Protein AF-A0A380DU97-F1 (afdb_monomer)

pLDDT: mean 89.86, std 11.05, range [49.53, 97.06]

Sequence (72 aa):
MLKDFKILKQIKDKYDLNVVSEIVNPNDFEVADEYLDVFQIGARNMQNFELLKEAGRTKKPILLKRGFICND

Solvent-accessible surface area (backbone atoms only — not comparable to full-atom values): 4366 Å² total; per-residue (Å²): 107,74,73,56,42,52,51,51,34,54,51,23,72,73,68,78,49,87,40,72,49,76,60,87,54,60,82,48,52,72,68,42,60,82,44,44,59,28,46,26,35,48,35,91,48,65,81,38,61,67,43,51,51,49,53,68,72,48,96,53,56,71,49,74,38,76,41,97,82,72,79,130

InterPro domains:
  IPR006218 DAHP synthetase I/KDSA [PF00793] (4-68)
  IPR013785 Aldolase-type TIM barrel [G3DSA:3.20.20.70] (1-71)
  IPR052899 Class-I DAHP synthase [PTHR43018] (5-68)

Radius of gyration: 12.94 Å; Cα contacts (8 Å, |Δi|>4): 90; chains: 1; bounding box: 27×22×38 Å

Secondary structure (DSSP, 8-state):
-HHHHHHHHHHHHHHT---EEE--SGGGHHHHTTT-SEEEE-GGGTT-HHHHHHHHHSSS-EEEPPPS----

Nearest PDB structures (foldseek):
  3tfc-assembly1_B-2  TM=9.703E-01  e=1.693E-08  Listeria monocytogenes EGD-e
  3nvt-assembly1_B-2  TM=9.705E-01  e=2.402E-08  Listeria monocytogenes EGD-e
  5j6f-assembly1_B-2  TM=9.741E-01  e=3.657E-08  Geobacillus sp. GHH01
  3qq0-assembly1_D  TM=9.613E-01  e=1.074E-04  Neisseria meningitidis MC58
  3stc-assembly1_A  TM=9.611E-01  e=1.235E-04  Neisseria meningitidis MC58

Foldseek 3Di:
DLVVLVVQQVVCVVPVDAAEDEDDDLVCCVVSVVRHQEYEHDQVCLVVVSNVVSVVVDPHHYHYDHHPPPDD

Organism: Staphylococcus aureus (NCBI:txid1280)

Mean predicted aligned error: 4.59 Å

Structure (mmCIF, N/CA/C/O backbone):
data_AF-A0A380DU97-F1
#
_entry.id   AF-A0A380DU97-F1
#
loop_
_atom_site.group_PDB
_atom_site.id
_atom_site.type_symbol
_atom_site.label_atom_id
_atom_site.label_alt_id
_atom_site.label_comp_id
_atom_site.label_asym_id
_atom_site.label_entity_id
_atom_site.label_seq_id
_atom_site.pdbx_PDB_ins_code
_atom_site.Cartn_x
_atom_site.Cartn_y
_atom_site.Cartn_z
_atom_site.occupancy
_atom_site.B_iso_or_equiv
_atom_site.auth_seq_id
_atom_site.auth_comp_id
_atom_site.auth_asym_id
_atom_site.auth_atom_id
_atom_site.pdbx_PDB_model_num
ATOM 1 N N . MET A 1 1 ? 6.963 9.202 8.304 1.00 62.25 1 MET A N 1
ATOM 2 C CA . MET A 1 1 ? 6.142 8.048 7.885 1.00 62.25 1 MET A CA 1
ATOM 3 C C . MET A 1 1 ? 5.123 7.639 8.945 1.00 62.25 1 MET A C 1
ATOM 5 O O . MET A 1 1 ? 3.959 7.962 8.776 1.00 62.25 1 MET A O 1
ATOM 9 N N . LEU A 1 2 ? 5.518 7.034 10.076 1.00 72.81 2 LEU A N 1
ATOM 10 C CA . LEU A 1 2 ? 4.567 6.594 11.120 1.00 72.81 2 LEU A CA 1
ATOM 11 C C . LEU A 1 2 ? 3.664 7.713 11.671 1.00 72.81 2 LEU A C 1
ATOM 13 O O . LEU A 1 2 ? 2.477 7.502 11.903 1.00 72.81 2 LEU A O 1
ATOM 17 N N . LYS A 1 3 ? 4.212 8.917 11.880 1.00 76.56 3 LYS A N 1
ATOM 18 C CA . LYS A 1 3 ? 3.425 10.077 12.333 1.00 76.56 3 LYS A CA 1
ATOM 19 C C . LYS A 1 3 ? 2.383 10.502 11.291 1.00 76.56 3 LYS A C 1
ATOM 21 O O . LYS A 1 3 ? 1.272 10.863 11.661 1.00 76.56 3 LYS A O 1
ATOM 26 N N . ASP A 1 4 ? 2.733 10.410 10.014 1.00 80.75 4 ASP A N 1
ATOM 27 C CA . ASP A 1 4 ? 1.893 10.848 8.898 1.00 80.75 4 ASP A CA 1
ATOM 28 C C . ASP A 1 4 ? 0.730 9.867 8.687 1.00 80.75 4 ASP A C 1
ATOM 30 O O . ASP A 1 4 ? -0.423 10.274 8.561 1.00 80.75 4 ASP A O 1
ATOM 34 N N . PHE A 1 5 ? 1.003 8.562 8.771 1.00 86.31 5 PHE A N 1
ATOM 35 C CA . PHE A 1 5 ? -0.015 7.513 8.684 1.00 86.31 5 PHE A CA 1
ATOM 36 C C . PHE A 1 5 ? -1.020 7.540 9.839 1.00 86.31 5 PHE A C 1
ATOM 38 O O . PHE A 1 5 ? -2.213 7.333 9.618 1.00 86.31 5 PHE A O 1
ATOM 45 N N . LYS A 1 6 ? -0.585 7.893 11.055 1.00 88.56 6 LYS A N 1
ATOM 46 C CA . LYS A 1 6 ? -1.500 8.087 12.193 1.00 88.56 6 LYS A CA 1
ATOM 47 C C . LYS A 1 6 ? -2.511 9.204 11.945 1.00 88.56 6 LYS A C 1
ATOM 49 O O . LYS A 1 6 ? -3.681 9.043 12.278 1.00 88.56 6 LYS A O 1
ATOM 54 N N . ILE A 1 7 ? -2.081 10.312 11.341 1.00 91.12 7 ILE A N 1
ATOM 55 C CA . ILE A 1 7 ? -2.979 11.424 10.999 1.00 91.12 7 ILE A CA 1
ATOM 56 C C . ILE A 1 7 ? -3.988 10.976 9.938 1.00 91.12 7 ILE A C 1
ATOM 58 O O . ILE A 1 7 ? -5.184 11.220 10.086 1.00 91.12 7 ILE A O 1
ATOM 62 N N . LEU A 1 8 ? -3.526 10.273 8.900 1.00 90.31 8 LEU A N 1
ATOM 63 C CA . LEU A 1 8 ? -4.415 9.755 7.860 1.00 90.31 8 LEU A CA 1
ATOM 64 C C . LEU A 1 8 ? -5.457 8.789 8.429 1.00 90.31 8 LEU A C 1
ATOM 66 O O . LEU A 1 8 ? -6.630 8.904 8.093 1.00 90.31 8 LEU A O 1
ATOM 70 N N . LYS A 1 9 ? -5.057 7.905 9.347 1.00 89.88 9 LYS A N 1
ATOM 71 C CA . LYS A 1 9 ? -5.968 6.982 10.029 1.00 89.88 9 LYS A CA 1
ATOM 72 C C . LYS A 1 9 ? -7.002 7.704 10.897 1.00 89.88 9 LYS A C 1
ATOM 74 O O . LYS A 1 9 ? -8.174 7.356 10.858 1.00 89.88 9 LYS A O 1
ATOM 79 N N . GLN A 1 10 ? -6.615 8.764 11.606 1.00 92.62 10 GLN A N 1
ATOM 80 C CA . GLN A 1 10 ? -7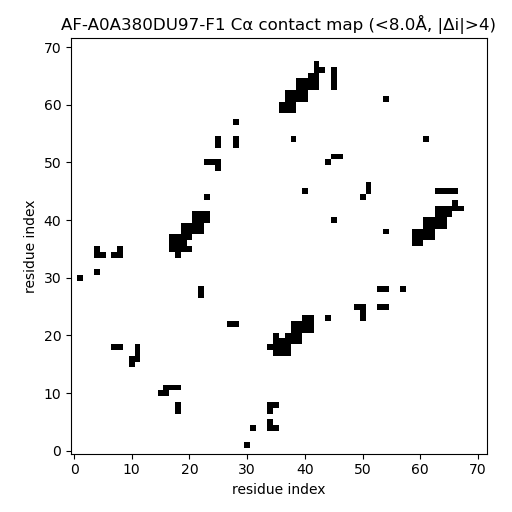.573 9.586 12.356 1.00 92.62 10 GLN A CA 1
ATOM 81 C C . GLN A 1 10 ? -8.608 10.258 11.444 1.00 92.62 10 GLN A C 1
ATOM 83 O O . GLN A 1 10 ? -9.787 10.312 11.785 1.00 92.62 10 GLN A O 1
ATOM 88 N N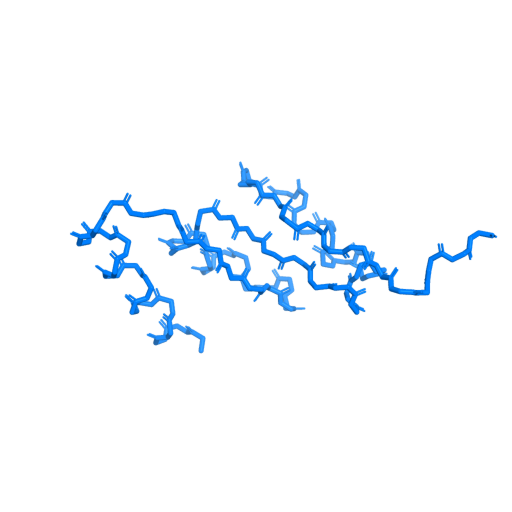 . ILE A 1 11 ? -8.183 10.772 10.286 1.00 93.25 11 ILE A N 1
ATOM 89 C CA . ILE A 1 11 ? -9.085 11.392 9.302 1.00 93.25 11 ILE A CA 1
ATOM 90 C C . ILE A 1 11 ? -10.006 10.333 8.689 1.00 93.25 11 ILE A C 1
ATOM 92 O O . ILE A 1 11 ? -11.210 10.563 8.600 1.00 93.25 11 ILE A O 1
ATOM 96 N N . LYS A 1 12 ? -9.451 9.173 8.324 1.00 92.94 12 LYS A N 1
ATOM 97 C CA . LYS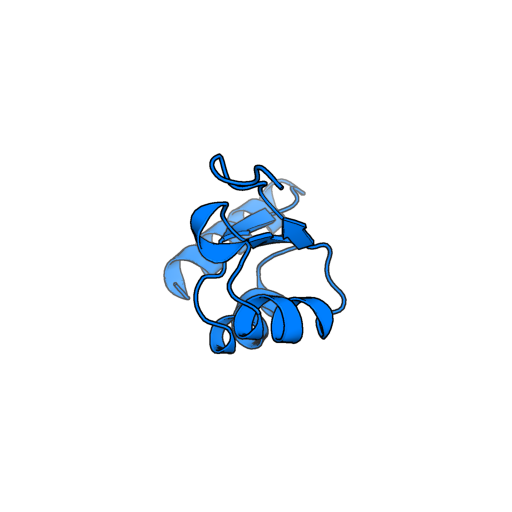 A 1 12 ? -10.184 8.001 7.839 1.00 92.94 12 LYS A CA 1
ATOM 98 C C . LYS A 1 12 ? -11.346 7.657 8.762 1.00 92.94 12 LYS A C 1
ATOM 100 O O . LYS A 1 12 ? -12.490 7.655 8.329 1.00 92.94 12 LYS A O 1
ATOM 105 N N . 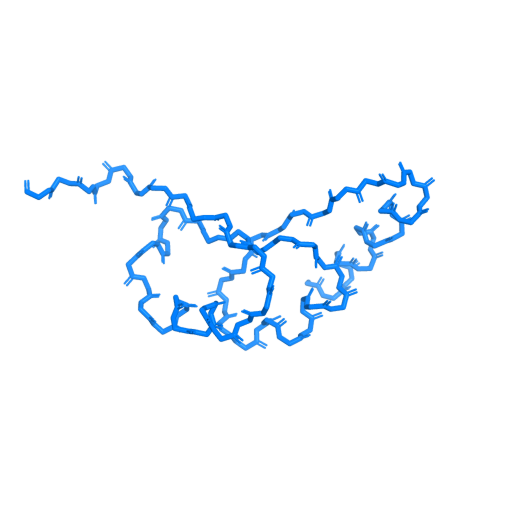ASP A 1 13 ? -11.040 7.431 10.037 1.00 93.06 13 ASP A N 1
ATOM 106 C CA . ASP A 1 13 ? -12.011 6.963 11.024 1.00 93.06 13 ASP A CA 1
ATOM 107 C C . ASP A 1 13 ? -13.034 8.059 11.370 1.00 93.06 13 ASP A C 1
ATOM 109 O O . ASP A 1 13 ? -14.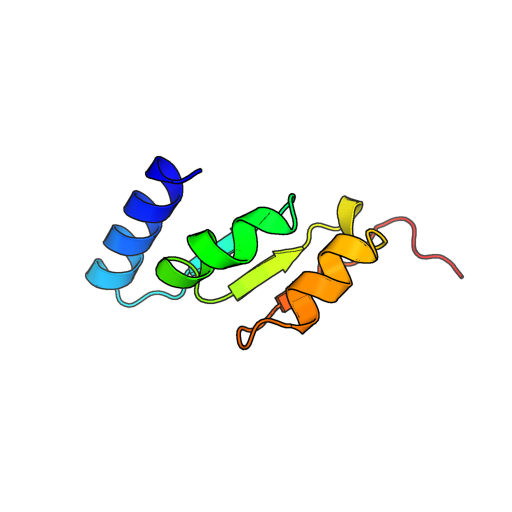190 7.765 11.658 1.00 93.06 13 ASP A O 1
ATOM 113 N N . LYS A 1 14 ? -12.633 9.338 11.312 1.00 96.62 14 LYS A N 1
ATOM 114 C CA . LYS A 1 14 ? -13.526 10.471 11.589 1.00 96.62 14 LYS A CA 1
ATOM 115 C C . LYS A 1 14 ? -14.535 10.735 10.469 1.00 96.62 14 LYS A C 1
ATOM 117 O O . LYS A 1 14 ? -15.641 11.185 10.761 1.00 96.62 14 LYS A O 1
ATOM 122 N N . TYR A 1 15 ? -14.137 10.541 9.215 1.00 96.38 15 TYR A N 1
ATOM 123 C CA . TYR A 1 15 ? -14.931 10.940 8.047 1.00 96.38 15 TYR A CA 1
ATOM 124 C C . TYR A 1 15 ? -15.372 9.767 7.164 1.00 96.38 15 TYR A C 1
ATOM 126 O O . TYR A 1 15 ? -15.972 10.013 6.122 1.00 96.38 15 TYR A O 1
ATOM 134 N N . ASP A 1 16 ? -15.082 8.529 7.569 1.00 94.12 16 ASP A N 1
ATOM 135 C CA . ASP A 1 16 ? -15.395 7.296 6.833 1.00 94.12 16 ASP A CA 1
ATOM 136 C C . ASP A 1 16 ? -14.891 7.321 5.377 1.00 94.12 16 ASP A C 1
ATOM 138 O O . ASP A 1 16 ? -15.602 7.046 4.413 1.00 94.12 16 ASP A O 1
ATOM 142 N N . LEU A 1 17 ? -13.632 7.737 5.209 1.00 94.44 17 LEU A N 1
ATOM 143 C CA . LEU A 1 17 ? -12.973 7.839 3.904 1.00 94.44 17 LEU A CA 1
ATOM 144 C C . LEU A 1 17 ? -11.997 6.685 3.696 1.00 94.44 17 LEU A C 1
ATOM 146 O O . LEU A 1 17 ? -11.467 6.147 4.655 1.00 94.44 17 LEU A O 1
ATOM 150 N N . ASN A 1 18 ? -11.679 6.360 2.443 1.00 93.75 18 ASN A N 1
ATOM 151 C CA . ASN A 1 18 ? -10.557 5.472 2.132 1.00 93.75 18 ASN A CA 1
ATOM 152 C C . ASN A 1 18 ? -9.250 6.265 2.044 1.00 93.75 18 ASN A C 1
ATOM 154 O O . ASN A 1 18 ? -9.221 7.367 1.488 1.00 93.75 18 ASN A O 1
ATOM 158 N N . VAL A 1 19 ? -8.155 5.687 2.540 1.00 95.06 19 VAL A N 1
ATOM 159 C CA . VAL A 1 19 ? -6.831 6.321 2.511 1.00 95.06 19 VAL A CA 1
ATOM 160 C C . VAL A 1 19 ? -5.913 5.630 1.512 1.00 95.06 19 VAL A C 1
ATOM 162 O O . VAL A 1 19 ? -5.714 4.416 1.551 1.00 95.06 19 VAL A O 1
ATOM 165 N N . VAL A 1 20 ? -5.280 6.442 0.666 1.00 95.25 20 VAL A N 1
ATOM 166 C CA . VAL A 1 20 ? -4.242 6.017 -0.277 1.00 95.25 20 VAL A CA 1
ATOM 167 C C . VAL A 1 20 ? -2.955 6.777 0.021 1.00 95.25 20 VAL A C 1
ATOM 169 O O . VAL A 1 20 ? -2.982 7.994 0.208 1.00 95.25 20 VAL A O 1
ATOM 172 N N . SER A 1 21 ? -1.818 6.084 0.046 1.00 95.06 21 SER A N 1
ATOM 173 C CA . SER A 1 21 ? -0.501 6.727 0.127 1.00 95.06 21 SER A CA 1
ATOM 174 C C . SER A 1 21 ? 0.549 5.955 -0.664 1.00 95.06 21 SER A C 1
ATOM 176 O O . SER A 1 21 ? 0.359 4.779 -0.975 1.00 95.06 21 SER A O 1
ATOM 178 N N . GLU A 1 22 ? 1.638 6.631 -1.031 1.00 94.81 22 GLU A N 1
ATOM 179 C CA . GLU A 1 22 ? 2.713 6.042 -1.832 1.00 94.81 22 GLU A CA 1
ATOM 180 C C . GLU A 1 22 ? 3.707 5.281 -0.956 1.00 94.81 22 GLU A C 1
ATOM 182 O O . GLU A 1 22 ? 4.242 5.834 0.005 1.00 94.81 22 GLU A O 1
ATOM 187 N N . ILE A 1 23 ? 3.979 4.029 -1.330 1.00 95.25 23 ILE A N 1
ATOM 188 C CA . ILE A 1 23 ? 5.027 3.203 -0.732 1.00 95.25 23 ILE A CA 1
ATOM 189 C C . ILE A 1 23 ? 6.234 3.210 -1.665 1.00 95.25 23 ILE A C 1
ATOM 191 O O . ILE A 1 23 ? 6.111 2.987 -2.870 1.00 95.25 23 ILE A O 1
ATOM 195 N N . VAL A 1 24 ? 7.406 3.494 -1.099 1.00 93.69 24 VAL A N 1
ATOM 196 C CA . VAL A 1 24 ? 8.670 3.577 -1.847 1.00 93.69 24 VAL A CA 1
ATOM 197 C C . VAL A 1 24 ? 9.639 2.470 -1.431 1.00 93.69 24 VAL A C 1
ATOM 199 O O . VAL A 1 24 ? 10.381 1.975 -2.277 1.00 93.69 24 VAL A O 1
ATOM 202 N N . ASN A 1 25 ? 9.626 2.053 -0.161 1.00 94.00 25 ASN A N 1
ATOM 203 C CA . ASN A 1 25 ? 10.459 0.966 0.349 1.00 94.00 25 ASN A CA 1
ATOM 204 C C . ASN A 1 25 ? 9.597 -0.291 0.578 1.00 94.00 25 ASN A C 1
ATOM 206 O O . ASN A 1 25 ? 8.568 -0.193 1.247 1.00 94.00 25 ASN A O 1
ATOM 210 N N . PRO A 1 26 ? 10.004 -1.472 0.076 1.00 93.56 26 PRO A N 1
ATOM 211 C CA . PRO A 1 26 ? 9.277 -2.723 0.303 1.00 93.56 26 PRO A CA 1
ATOM 212 C C . PRO A 1 26 ? 9.049 -3.061 1.786 1.00 93.56 26 PRO A C 1
ATOM 214 O O . PRO A 1 26 ? 8.039 -3.660 2.133 1.00 93.56 26 PRO A O 1
ATOM 217 N N . ASN A 1 27 ? 9.941 -2.637 2.684 1.00 93.31 27 ASN A N 1
ATOM 218 C CA . ASN A 1 27 ? 9.803 -2.928 4.115 1.00 93.31 27 ASN A CA 1
ATOM 219 C C . ASN A 1 27 ? 8.688 -2.122 4.803 1.00 93.31 27 ASN A C 1
ATOM 221 O O . ASN A 1 27 ? 8.318 -2.429 5.933 1.00 93.31 27 ASN A O 1
ATOM 225 N N . ASP A 1 28 ? 8.140 -1.096 4.146 1.00 93.00 28 ASP A N 1
ATOM 226 C CA . ASP A 1 28 ? 7.112 -0.246 4.750 1.00 93.00 28 ASP A CA 1
ATOM 227 C C . ASP A 1 28 ? 5.701 -0.843 4.624 1.00 93.00 28 ASP A C 1
ATOM 229 O O . ASP A 1 28 ? 4.779 -0.337 5.265 1.00 93.00 28 ASP A O 1
ATOM 233 N N . PHE A 1 29 ? 5.504 -1.902 3.823 1.00 93.25 29 PHE A N 1
ATOM 234 C CA . PHE A 1 29 ? 4.181 -2.498 3.598 1.00 93.25 29 PHE A CA 1
ATOM 235 C C . PHE A 1 29 ? 3.535 -3.011 4.887 1.00 93.25 29 PHE A C 1
ATOM 237 O O . PHE A 1 29 ? 2.349 -2.770 5.090 1.00 93.25 29 PHE A O 1
ATOM 244 N N . GLU A 1 30 ? 4.302 -3.665 5.764 1.00 92.25 30 GLU A N 1
ATOM 245 C CA . GLU A 1 30 ? 3.790 -4.217 7.026 1.00 92.25 30 GLU A CA 1
ATOM 246 C C . GLU A 1 30 ? 3.224 -3.114 7.925 1.00 92.25 30 GLU A C 1
ATOM 248 O O . GLU A 1 30 ? 2.079 -3.173 8.361 1.00 92.25 30 GLU A O 1
ATOM 253 N N . VAL A 1 31 ? 4.002 -2.051 8.125 1.00 91.94 31 VAL A N 1
ATOM 254 C CA . VAL A 1 31 ? 3.578 -0.907 8.933 1.00 91.94 31 VAL A CA 1
ATOM 255 C C . VAL A 1 31 ? 2.426 -0.161 8.263 1.00 91.94 31 VAL A C 1
ATOM 257 O O . VAL A 1 31 ? 1.482 0.246 8.933 1.00 91.94 31 VAL A O 1
ATOM 260 N N . ALA A 1 32 ? 2.483 0.042 6.947 1.00 92.88 32 ALA A N 1
ATOM 261 C CA . ALA A 1 32 ? 1.454 0.761 6.207 1.00 92.88 32 ALA A CA 1
ATOM 262 C C . ALA A 1 32 ? 0.109 0.014 6.172 1.00 92.88 32 ALA A C 1
ATOM 264 O O . ALA A 1 32 ? -0.937 0.656 6.028 1.00 92.88 32 ALA A O 1
ATOM 265 N N . ASP A 1 33 ? 0.114 -1.311 6.339 1.00 93.19 33 ASP A N 1
ATOM 266 C CA . ASP A 1 33 ? -1.091 -2.138 6.368 1.00 93.19 33 ASP A CA 1
ATOM 267 C C . ASP A 1 33 ? -2.021 -1.805 7.550 1.00 93.19 33 ASP A C 1
ATOM 269 O O . ASP A 1 33 ? -3.235 -1.972 7.468 1.00 93.19 33 ASP A O 1
ATOM 273 N N . GLU A 1 34 ? -1.517 -1.223 8.631 1.00 91.50 34 GLU A N 1
ATOM 274 C CA . GLU A 1 34 ? -2.389 -0.788 9.728 1.00 91.50 34 GLU A CA 1
ATOM 275 C C . GLU A 1 34 ? -3.189 0.486 9.388 1.00 91.50 34 GLU A C 1
ATOM 277 O O . GLU A 1 34 ? -4.241 0.749 9.980 1.00 91.50 34 GLU A O 1
ATOM 282 N N . TYR A 1 35 ? -2.710 1.294 8.433 1.00 92.88 35 TYR A N 1
ATOM 283 C CA . TYR A 1 35 ? -3.190 2.669 8.240 1.00 92.88 35 TYR A CA 1
ATOM 284 C C . TYR A 1 35 ? -3.821 2.934 6.869 1.00 92.88 35 TYR A C 1
ATOM 286 O O . TYR A 1 35 ? -4.720 3.772 6.779 1.00 92.88 35 TYR A O 1
ATOM 294 N N . LEU A 1 36 ? -3.359 2.267 5.808 1.00 94.56 36 LEU A N 1
ATOM 295 C CA . LEU A 1 36 ? -3.765 2.545 4.425 1.00 94.56 36 LEU A CA 1
ATOM 296 C C . LEU A 1 36 ? -4.764 1.510 3.905 1.00 94.56 36 LEU A C 1
ATOM 298 O O . LEU A 1 36 ? -4.655 0.331 4.225 1.00 94.56 36 LEU A O 1
ATOM 302 N N . ASP A 1 37 ? -5.701 1.929 3.058 1.00 95.56 37 ASP A N 1
ATOM 303 C CA . ASP A 1 37 ? -6.628 1.026 2.357 1.00 95.56 37 ASP A CA 1
ATOM 304 C C . ASP A 1 37 ? -6.078 0.564 1.016 1.00 95.56 37 ASP A C 1
ATOM 306 O O . ASP A 1 37 ? -6.349 -0.549 0.576 1.00 95.56 37 ASP A O 1
ATOM 310 N N . VAL A 1 38 ? -5.302 1.432 0.370 1.00 96.69 38 VAL A N 1
ATOM 311 C CA . VAL A 1 38 ? -4.721 1.202 -0.950 1.00 96.69 38 VAL A CA 1
ATOM 312 C C . VAL A 1 38 ? -3.270 1.654 -0.923 1.00 96.69 38 VAL A C 1
ATOM 314 O O . VAL A 1 38 ? -2.959 2.767 -0.483 1.00 96.69 38 VAL A O 1
ATOM 317 N N . PHE A 1 39 ? -2.380 0.817 -1.447 1.00 97.00 39 PHE A N 1
ATOM 318 C CA . PHE A 1 39 ? -0.978 1.181 -1.620 1.00 97.00 39 PHE A CA 1
ATOM 319 C C . PHE A 1 39 ? -0.763 1.759 -3.014 1.00 97.00 39 PHE A C 1
ATOM 321 O O . PHE A 1 39 ? -1.068 1.115 -4.014 1.00 97.00 39 PHE A O 1
ATOM 328 N N . GL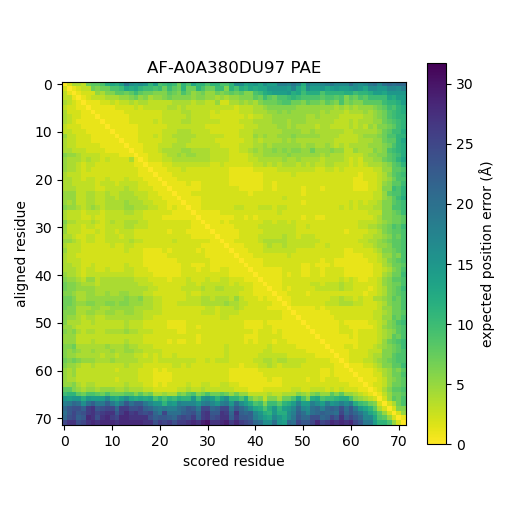N A 1 40 ? -0.225 2.973 -3.105 1.00 96.88 40 GLN A N 1
ATOM 329 C CA . GLN A 1 40 ? 0.178 3.554 -4.381 1.00 96.88 40 GLN A CA 1
ATOM 330 C C . GLN A 1 40 ? 1.640 3.213 -4.679 1.00 96.88 40 GLN A C 1
ATOM 332 O O . GLN A 1 40 ? 2.514 3.404 -3.837 1.00 96.88 40 GLN A O 1
ATOM 337 N N . ILE A 1 41 ? 1.913 2.814 -5.919 1.00 96.44 41 ILE A N 1
ATOM 338 C CA . ILE A 1 41 ? 3.262 2.757 -6.483 1.00 96.44 41 ILE A CA 1
ATOM 339 C C . ILE A 1 41 ? 3.360 3.858 -7.533 1.00 96.44 41 ILE A C 1
ATOM 341 O O . ILE A 1 41 ? 2.624 3.871 -8.523 1.00 96.44 41 ILE A O 1
ATOM 345 N N . GLY A 1 42 ? 4.240 4.827 -7.290 1.00 94.88 42 GLY A N 1
ATOM 346 C CA . GLY A 1 42 ? 4.445 5.949 -8.197 1.00 94.88 42 GLY A CA 1
ATOM 347 C C . GLY A 1 42 ? 5.049 5.526 -9.539 1.00 94.88 42 GLY A C 1
ATOM 348 O O . GLY A 1 42 ? 5.770 4.537 -9.637 1.00 94.88 42 GLY A O 1
ATOM 349 N N . ALA A 1 43 ? 4.832 6.348 -10.566 1.00 93.19 43 ALA A N 1
ATOM 350 C CA . ALA A 1 43 ? 5.314 6.138 -11.935 1.00 93.19 43 ALA A CA 1
ATOM 351 C C . ALA A 1 43 ? 6.827 5.855 -12.039 1.00 93.19 43 ALA A C 1
ATOM 353 O O . ALA A 1 43 ? 7.260 5.071 -12.876 1.00 93.19 43 ALA A O 1
ATOM 354 N N . ARG A 1 44 ? 7.632 6.463 -11.156 1.00 91.75 44 ARG A N 1
ATOM 355 C CA . ARG A 1 44 ? 9.095 6.273 -11.088 1.00 91.75 44 ARG A CA 1
ATOM 356 C C . ARG A 1 44 ? 9.505 4.902 -10.543 1.00 91.75 44 ARG A C 1
ATOM 358 O O . ARG A 1 44 ? 10.599 4.443 -10.830 1.00 91.75 44 ARG A O 1
ATOM 365 N N . ASN A 1 45 ? 8.630 4.268 -9.766 1.00 93.19 45 ASN A N 1
ATOM 366 C CA . ASN A 1 45 ? 8.845 2.954 -9.163 1.00 93.19 45 ASN A CA 1
ATOM 367 C C . ASN A 1 45 ? 8.095 1.840 -9.912 1.00 93.19 45 ASN A C 1
ATOM 369 O O . ASN A 1 45 ? 8.120 0.693 -9.481 1.00 93.19 45 ASN A O 1
ATOM 373 N N . MET A 1 46 ? 7.457 2.145 -11.047 1.00 91.06 46 MET A N 1
ATOM 374 C CA . MET A 1 46 ? 6.690 1.173 -11.833 1.00 91.06 46 MET A CA 1
ATOM 375 C C . MET A 1 46 ? 7.559 0.032 -12.400 1.00 91.06 46 MET A C 1
ATOM 377 O O . MET A 1 46 ? 7.035 -1.009 -12.767 1.00 91.06 46 MET A O 1
ATOM 381 N N . GLN A 1 47 ? 8.881 0.212 -12.470 1.00 89.69 47 GLN A N 1
ATOM 382 C CA . GLN A 1 47 ? 9.847 -0.821 -12.873 1.00 89.69 47 GLN A CA 1
ATOM 383 C C . GLN A 1 47 ? 10.657 -1.378 -11.687 1.00 89.69 47 GLN A C 1
ATOM 385 O O . GLN A 1 47 ? 11.597 -2.146 -11.877 1.00 89.69 47 GLN A O 1
ATOM 390 N N . ASN A 1 48 ? 10.318 -1.006 -10.449 1.00 93.31 48 ASN A N 1
ATOM 391 C CA . ASN A 1 48 ? 10.963 -1.550 -9.259 1.00 93.31 48 ASN A CA 1
ATOM 392 C C . ASN A 1 48 ? 10.359 -2.926 -8.933 1.00 93.31 48 ASN A C 1
ATOM 394 O O . ASN A 1 48 ? 9.373 -3.029 -8.204 1.00 93.31 48 ASN A O 1
ATOM 398 N N . PHE A 1 49 ? 10.935 -3.986 -9.504 1.00 93.62 49 PHE A N 1
ATOM 399 C CA . PHE A 1 49 ? 10.407 -5.349 -9.381 1.00 93.62 49 PHE A CA 1
ATOM 400 C C . PHE A 1 49 ? 10.373 -5.878 -7.947 1.00 93.62 49 PHE A C 1
ATOM 402 O O . PHE A 1 49 ? 9.451 -6.617 -7.611 1.00 93.62 49 PHE A O 1
ATOM 409 N N . GLU A 1 50 ? 11.328 -5.490 -7.100 1.00 95.56 50 GLU A N 1
ATOM 410 C CA . GLU A 1 50 ? 11.327 -5.888 -5.688 1.00 95.56 50 GLU A CA 1
ATOM 411 C C . GLU A 1 50 ? 10.152 -5.243 -4.945 1.00 95.56 50 GLU A C 1
ATOM 413 O O . GLU A 1 50 ? 9.407 -5.927 -4.244 1.00 95.56 50 GLU A O 1
ATOM 418 N N . LEU A 1 51 ? 9.896 -3.954 -5.191 1.00 95.69 51 LEU A N 1
ATOM 419 C CA . LEU A 1 51 ? 8.723 -3.272 -4.644 1.00 95.69 51 LEU A CA 1
ATOM 420 C C . LEU A 1 51 ? 7.412 -3.875 -5.160 1.00 95.69 51 LEU A C 1
ATOM 422 O O . LEU A 1 51 ? 6.485 -4.074 -4.380 1.00 95.69 51 LEU A O 1
ATOM 426 N N . LEU A 1 52 ? 7.330 -4.193 -6.454 1.00 95.38 52 LEU A N 1
ATOM 427 C CA . LEU A 1 52 ? 6.145 -4.813 -7.054 1.00 95.38 52 LEU A CA 1
ATOM 428 C C . LEU A 1 52 ? 5.885 -6.227 -6.522 1.00 95.38 52 LEU A C 1
ATOM 430 O O . LEU A 1 52 ? 4.727 -6.598 -6.331 1.00 95.38 52 LEU A O 1
ATOM 434 N N . LYS A 1 53 ? 6.939 -7.013 -6.272 1.00 95.94 53 LYS A N 1
ATOM 435 C CA . LYS A 1 53 ? 6.825 -8.342 -5.660 1.00 95.94 53 LYS A CA 1
ATOM 436 C C . LYS A 1 53 ? 6.206 -8.250 -4.280 1.00 95.94 53 LYS A C 1
ATOM 438 O O . LYS A 1 53 ? 5.223 -8.937 -4.024 1.00 95.94 53 LYS A O 1
ATOM 443 N N . GLU A 1 54 ? 6.755 -7.396 -3.422 1.00 96.25 54 GLU A N 1
ATOM 444 C CA . GLU A 1 54 ? 6.241 -7.238 -2.063 1.00 96.25 54 GLU A CA 1
ATOM 445 C C . GLU A 1 54 ? 4.830 -6.640 -2.067 1.00 96.25 54 GLU A C 1
ATOM 447 O O . GLU A 1 54 ? 3.954 -7.153 -1.375 1.00 96.25 54 GLU A O 1
ATOM 452 N N . ALA A 1 55 ? 4.544 -5.681 -2.954 1.00 95.69 55 ALA A N 1
ATOM 453 C CA . ALA A 1 55 ? 3.187 -5.177 -3.167 1.00 95.69 55 ALA A CA 1
ATOM 454 C C . ALA A 1 55 ? 2.197 -6.299 -3.527 1.00 95.69 55 ALA A C 1
ATOM 456 O O . ALA A 1 55 ? 1.100 -6.366 -2.971 1.00 95.69 55 ALA A O 1
ATOM 457 N N . GLY A 1 56 ? 2.601 -7.212 -4.417 1.00 94.69 56 GLY A N 1
ATOM 458 C CA . GLY A 1 56 ? 1.809 -8.368 -4.840 1.00 94.69 56 GLY A CA 1
ATOM 459 C C . GLY A 1 56 ? 1.614 -9.441 -3.764 1.00 94.69 56 GLY A C 1
ATOM 460 O O . GLY A 1 56 ? 0.731 -10.283 -3.910 1.00 94.69 56 GLY A O 1
ATOM 461 N N . ARG A 1 57 ? 2.402 -9.424 -2.681 1.00 95.44 57 ARG A N 1
ATOM 462 C CA . ARG A 1 57 ? 2.190 -10.296 -1.511 1.00 95.44 57 ARG A CA 1
ATOM 463 C C . ARG A 1 57 ? 1.136 -9.749 -0.555 1.00 95.44 57 ARG A C 1
ATOM 465 O O . ARG A 1 57 ? 0.620 -10.502 0.272 1.00 95.44 57 ARG A O 1
ATOM 472 N N . THR A 1 58 ? 0.827 -8.459 -0.642 1.00 95.12 58 THR A N 1
ATOM 473 C CA . THR A 1 58 ? -0.204 -7.847 0.193 1.00 95.12 58 THR A CA 1
ATOM 474 C C . THR A 1 58 ? -1.602 -8.253 -0.278 1.00 95.12 58 THR A C 1
ATOM 476 O O . THR A 1 58 ? -1.810 -8.651 -1.423 1.00 95.12 58 THR A O 1
ATOM 479 N N . LYS A 1 59 ? -2.593 -8.149 0.613 1.00 95.38 59 LYS A N 1
ATOM 480 C CA . LYS A 1 59 ? -4.004 -8.420 0.280 1.00 95.38 59 LYS A CA 1
ATOM 481 C C . LYS A 1 59 ? -4.778 -7.163 -0.117 1.00 95.38 59 LYS A C 1
ATOM 483 O O . LYS A 1 59 ? -5.977 -7.250 -0.376 1.00 95.38 59 LYS A O 1
ATOM 488 N N . LYS A 1 60 ? -4.122 -6.001 -0.122 1.00 95.44 60 LYS A N 1
ATOM 489 C CA . LYS A 1 60 ? -4.768 -4.715 -0.382 1.00 95.44 60 LYS A CA 1
ATOM 490 C C . LYS A 1 60 ? -4.653 -4.303 -1.842 1.00 95.44 60 LYS A C 1
ATOM 492 O O . LYS A 1 60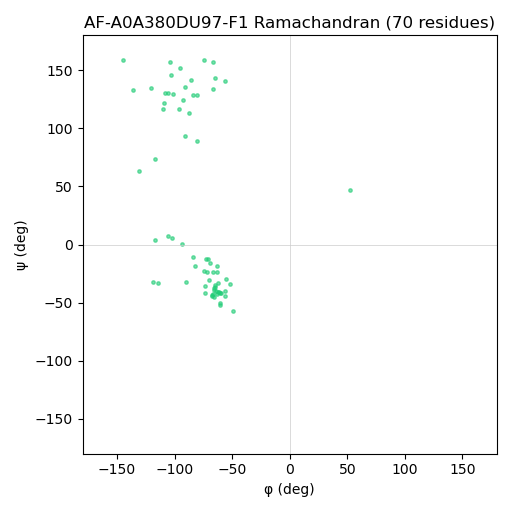 ? -3.692 -4.678 -2.511 1.00 95.44 60 LYS A O 1
ATOM 497 N N . PRO A 1 61 ? -5.615 -3.513 -2.348 1.00 97.00 61 PRO A N 1
ATOM 498 C CA . PRO A 1 61 ? -5.524 -2.960 -3.687 1.00 97.00 61 PRO A CA 1
ATOM 499 C C . PRO A 1 61 ? -4.236 -2.149 -3.878 1.00 97.00 61 PRO A C 1
ATOM 501 O O . PRO A 1 61 ? -3.825 -1.385 -3.000 1.00 97.00 61 PRO A O 1
ATOM 504 N N . ILE A 1 62 ? -3.638 -2.284 -5.063 1.00 97.06 62 ILE A N 1
ATOM 505 C CA . ILE A 1 62 ? -2.457 -1.527 -5.477 1.00 97.06 62 ILE A CA 1
ATOM 506 C C . ILE A 1 62 ? -2.856 -0.519 -6.558 1.00 97.06 62 ILE A C 1
ATOM 508 O O . ILE A 1 62 ? -3.345 -0.896 -7.623 1.00 97.06 62 ILE A O 1
ATOM 512 N N . LEU A 1 63 ? -2.609 0.767 -6.309 1.00 96.88 63 LEU A N 1
ATOM 513 C CA . LEU A 1 63 ? -2.716 1.833 -7.301 1.00 96.88 63 LEU A CA 1
ATOM 514 C C . LEU A 1 63 ? -1.357 2.011 -7.983 1.00 96.88 63 LEU A C 1
ATOM 516 O O . LEU A 1 63 ? -0.483 2.731 -7.501 1.00 96.88 63 LEU A O 1
ATOM 520 N N . LEU A 1 64 ? -1.167 1.335 -9.113 1.00 95.25 64 LEU A N 1
ATOM 521 C CA . LEU A 1 64 ? 0.053 1.438 -9.910 1.00 95.25 64 LEU A CA 1
ATOM 522 C C . LEU A 1 64 ? -0.062 2.598 -10.906 1.00 95.25 64 LEU A C 1
ATOM 524 O O . LEU A 1 64 ? -0.866 2.553 -11.838 1.00 95.25 64 LEU A O 1
ATOM 528 N N . LYS A 1 65 ? 0.747 3.647 -10.733 1.00 93.94 65 LYS A N 1
ATOM 529 C CA .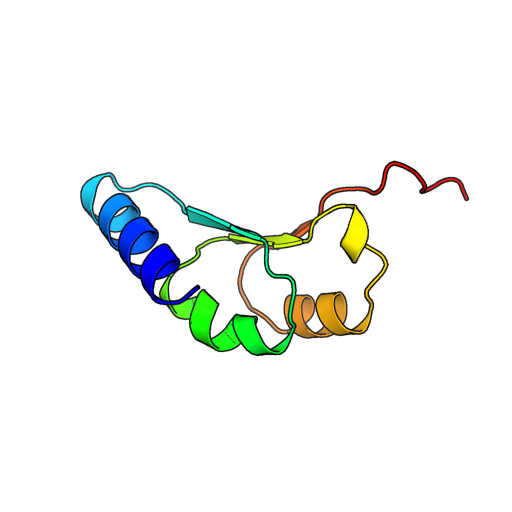 LYS A 1 65 ? 0.824 4.745 -11.707 1.00 93.94 65 LYS A CA 1
ATOM 530 C C . LYS A 1 65 ? 1.715 4.345 -12.880 1.00 93.94 65 LYS A C 1
ATOM 532 O O . LYS A 1 65 ? 2.861 3.955 -12.677 1.00 93.94 65 LYS A O 1
ATOM 537 N N . ARG A 1 66 ? 1.211 4.502 -14.108 1.00 87.19 66 ARG A N 1
ATOM 538 C CA . ARG A 1 66 ? 1.980 4.255 -15.337 1.00 87.19 66 ARG A CA 1
ATOM 539 C C . ARG A 1 66 ? 3.111 5.281 -15.490 1.00 87.19 66 ARG A C 1
ATOM 541 O O . ARG A 1 66 ? 2.882 6.477 -15.316 1.00 87.19 66 ARG A O 1
ATOM 548 N N . GLY A 1 67 ? 4.317 4.816 -15.817 1.00 77.19 67 GLY A N 1
ATOM 549 C CA . GLY A 1 67 ? 5.459 5.661 -16.171 1.00 77.19 67 GLY A CA 1
ATOM 550 C C . GLY A 1 67 ? 5.226 6.447 -17.464 1.00 77.19 67 GLY A C 1
ATOM 551 O O . GLY A 1 67 ? 4.633 5.929 -18.404 1.00 77.19 67 GLY A O 1
ATOM 552 N N . PHE A 1 68 ? 5.719 7.688 -17.537 1.00 67.94 68 PHE A N 1
ATOM 553 C CA . PHE A 1 68 ? 5.708 8.485 -18.778 1.00 67.94 68 PHE A CA 1
ATOM 554 C C . PHE A 1 68 ? 6.703 7.963 -19.835 1.00 67.94 68 PHE A C 1
ATOM 556 O O . PHE A 1 68 ? 6.631 8.364 -20.991 1.00 67.94 68 PHE A O 1
ATOM 563 N N . ILE A 1 69 ? 7.608 7.056 -19.449 1.00 61.19 69 ILE A N 1
ATOM 564 C CA . ILE A 1 69 ? 8.555 6.358 -20.328 1.00 61.19 69 ILE A CA 1
ATOM 565 C C . ILE A 1 69 ? 8.211 4.868 -20.263 1.00 61.19 69 ILE A C 1
ATOM 567 O O . ILE A 1 69 ? 8.849 4.077 -19.575 1.00 61.19 69 ILE A O 1
ATOM 571 N N . CYS A 1 70 ? 7.107 4.507 -20.903 1.00 49.53 70 CYS A N 1
ATOM 572 C CA . CYS A 1 70 ? 6.719 3.123 -21.158 1.00 49.53 70 CYS A CA 1
ATOM 573 C C . CYS A 1 70 ? 6.366 3.033 -22.637 1.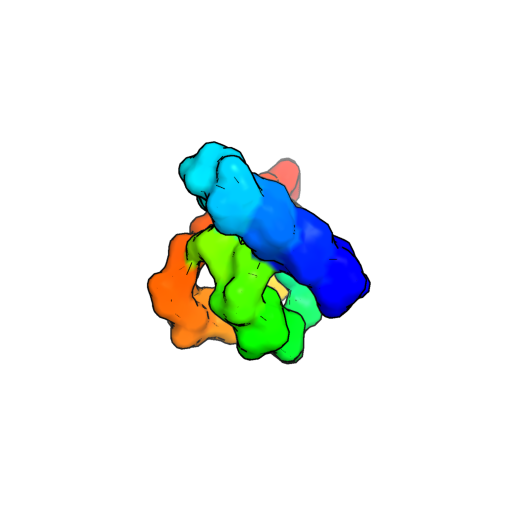00 49.53 70 CYS A C 1
ATOM 575 O O . CYS A 1 70 ? 5.203 2.862 -22.988 1.00 49.53 70 CYS A O 1
ATOM 577 N N . ASN A 1 71 ? 7.362 3.288 -23.483 1.00 50.91 71 ASN A N 1
ATOM 578 C CA . ASN A 1 71 ? 7.293 2.891 -24.877 1.00 50.91 71 ASN A CA 1
ATOM 579 C C . ASN A 1 71 ? 8.033 1.560 -24.961 1.00 50.91 71 ASN A C 1
ATOM 581 O O . ASN A 1 71 ? 9.216 1.500 -24.616 1.00 50.91 71 ASN A O 1
ATOM 585 N N . ASP A 1 72 ? 7.279 0.531 -25.329 1.00 50.75 72 ASP A N 1
ATOM 586 C CA . ASP A 1 72 ? 7.808 -0.685 -25.938 1.00 50.75 72 ASP A CA 1
ATOM 587 C C . ASP A 1 72 ? 8.361 -0.358 -27.338 1.00 50.75 72 ASP A C 1
ATOM 589 O O . ASP A 1 72 ? 7.812 0.571 -27.987 1.00 50.75 72 ASP A O 1
#